Protein AF-A0A2N2MUX8-F1 (afdb_monomer_lite)

Sequence (63 aa):
MTPIKIIDSSLNLLAVLTNVVSPLVSEEINREHTASFKTVIDNDKSNYVTYQNIAEIESNYFN

Structure (mmCIF, N/CA/C/O backbone):
data_AF-A0A2N2MUX8-F1
#
_entry.id   AF-A0A2N2MUX8-F1
#
loop_
_atom_site.group_PDB
_atom_site.id
_atom_site.type_symbol
_atom_site.label_atom_id
_atom_site.label_alt_id
_atom_site.label_comp_id
_atom_site.label_asym_id
_atom_site.label_entity_id
_atom_site.label_seq_id
_atom_site.pdbx_PDB_ins_code
_atom_site.Cartn_x
_atom_site.Cartn_y
_atom_site.Cartn_z
_atom_site.occupancy
_atom_site.B_iso_or_equiv
_atom_site.auth_seq_id
_atom_site.auth_comp_id
_atom_site.auth_asym_id
_atom_site.auth_atom_id
_atom_site.pdbx_PDB_model_num
ATOM 1 N N . MET A 1 1 ? -8.408 0.311 -12.465 1.00 63.41 1 MET A N 1
ATOM 2 C CA . MET A 1 1 ? -7.279 0.684 -11.588 1.00 63.41 1 MET A CA 1
ATOM 3 C C . MET A 1 1 ? -7.012 -0.478 -10.660 1.00 63.41 1 MET A C 1
ATOM 5 O O . MET A 1 1 ? -7.976 -1.028 -10.136 1.00 63.41 1 MET A O 1
ATOM 9 N N . THR A 1 2 ? -5.752 -0.877 -10.512 1.00 74.94 2 THR A N 1
ATOM 10 C CA . THR A 1 2 ? -5.367 -1.965 -9.609 1.00 74.94 2 THR A CA 1
ATOM 11 C C . THR A 1 2 ? -5.426 -1.457 -8.161 1.00 74.94 2 THR A C 1
ATOM 13 O O . THR A 1 2 ? -4.837 -0.412 -7.880 1.00 74.94 2 THR A O 1
ATOM 16 N N . PRO A 1 3 ? -6.155 -2.125 -7.247 1.00 87.06 3 PRO A N 1
ATOM 17 C CA . PRO A 1 3 ? -6.144 -1.754 -5.836 1.00 87.06 3 PRO A CA 1
ATOM 18 C C . PRO A 1 3 ? -4.774 -2.048 -5.212 1.00 87.06 3 PRO A C 1
ATOM 20 O O . PRO A 1 3 ? -4.141 -3.044 -5.557 1.00 87.06 3 PRO A O 1
ATOM 23 N N . ILE A 1 4 ? -4.345 -1.211 -4.267 1.00 90.38 4 ILE A N 1
ATOM 24 C CA . ILE A 1 4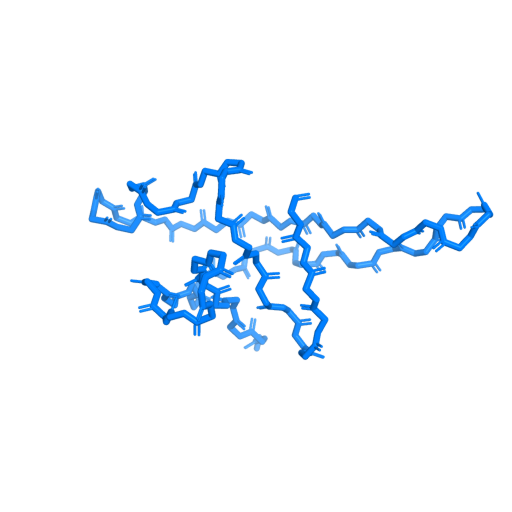 ? -3.127 -1.438 -3.474 1.00 90.38 4 ILE A CA 1
ATOM 25 C C . ILE A 1 4 ? -3.539 -2.043 -2.139 1.00 90.38 4 ILE A C 1
ATOM 27 O O . ILE A 1 4 ? -4.402 -1.488 -1.455 1.00 90.38 4 ILE A O 1
ATOM 31 N N . LYS A 1 5 ? -2.945 -3.172 -1.755 1.00 92.94 5 LYS A N 1
ATOM 32 C CA . LYS A 1 5 ? -3.178 -3.751 -0.427 1.00 92.94 5 LYS A CA 1
ATOM 33 C C . LYS A 1 5 ? -2.075 -3.304 0.518 1.00 92.94 5 LYS A C 1
ATOM 35 O O . LYS A 1 5 ? -0.918 -3.247 0.127 1.00 92.94 5 LYS A O 1
ATOM 40 N N . ILE A 1 6 ? -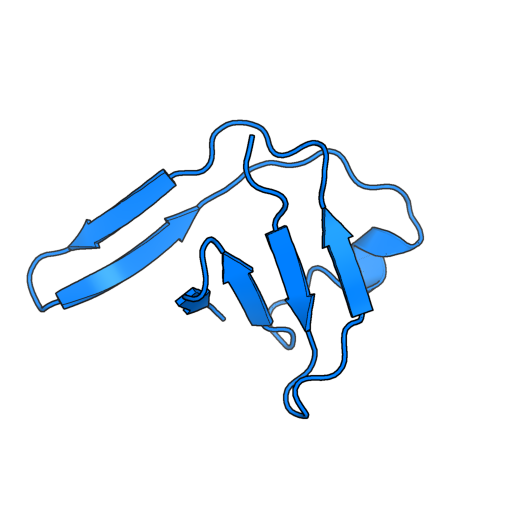2.438 -3.000 1.753 1.00 93.06 6 ILE A N 1
ATOM 41 C CA . ILE A 1 6 ? -1.493 -2.734 2.831 1.00 93.06 6 ILE A CA 1
ATOM 42 C C . ILE A 1 6 ? -1.486 -3.956 3.734 1.00 93.06 6 ILE A C 1
ATOM 44 O O . ILE A 1 6 ? -2.543 -4.351 4.235 1.00 93.06 6 ILE A O 1
ATOM 48 N N . ILE A 1 7 ? -0.313 -4.547 3.921 1.00 95.00 7 ILE A N 1
ATOM 49 C CA . ILE A 1 7 ? -0.112 -5.744 4.734 1.00 95.00 7 ILE A CA 1
ATOM 50 C C . ILE A 1 7 ? 0.961 -5.494 5.797 1.00 95.00 7 ILE A C 1
ATOM 52 O O . ILE A 1 7 ? 1.811 -4.619 5.631 1.00 95.00 7 ILE A O 1
ATOM 56 N N . ASP A 1 8 ? 0.922 -6.237 6.897 1.00 93.62 8 ASP A N 1
ATOM 57 C CA . ASP A 1 8 ? 1.985 -6.196 7.905 1.00 93.62 8 ASP A CA 1
ATOM 58 C C . ASP A 1 8 ? 3.181 -7.095 7.523 1.00 93.62 8 ASP A C 1
ATOM 60 O O . ASP A 1 8 ? 3.173 -7.808 6.516 1.00 93.62 8 ASP A O 1
ATOM 64 N N . SER A 1 9 ? 4.224 -7.096 8.356 1.00 90.12 9 SER A N 1
ATOM 65 C CA . SER A 1 9 ? 5.407 -7.955 8.187 1.00 90.12 9 SER A CA 1
ATOM 66 C C . SER A 1 9 ? 5.123 -9.458 8.316 1.00 90.12 9 SER A C 1
ATOM 68 O O . SER A 1 9 ? 5.954 -10.276 7.926 1.00 90.12 9 SER A O 1
ATOM 70 N N . SER A 1 10 ? 3.959 -9.828 8.851 1.00 93.00 10 SER A N 1
ATOM 71 C CA . SER A 1 10 ? 3.468 -11.206 8.943 1.00 93.00 10 SER A CA 1
ATOM 72 C C . SER A 1 10 ? 2.554 -11.580 7.767 1.00 93.00 10 SER A C 1
ATOM 74 O O . SER A 1 10 ? 1.969 -12.661 7.777 1.00 93.00 10 SER A O 1
ATOM 76 N N . LEU A 1 11 ? 2.461 -10.720 6.743 1.00 89.69 11 LEU A N 1
ATOM 77 C CA . LEU A 1 11 ? 1.621 -10.873 5.551 1.00 89.69 11 LEU A CA 1
ATOM 78 C C . LEU A 1 11 ? 0.110 -10.865 5.839 1.00 89.69 11 LEU A C 1
ATOM 80 O O . LEU A 1 11 ? -0.683 -11.341 5.023 1.00 89.69 11 LEU A O 1
ATOM 84 N N . ASN A 1 12 ? -0.314 -10.296 6.969 1.00 94.38 12 ASN A N 1
ATOM 85 C CA . ASN A 1 12 ? -1.730 -10.093 7.250 1.00 94.38 12 ASN A CA 1
ATOM 86 C C . ASN A 1 12 ? -2.238 -8.845 6.533 1.00 94.38 12 ASN A C 1
ATOM 88 O O . ASN A 1 12 ? -1.608 -7.789 6.570 1.00 94.38 12 ASN A O 1
ATOM 92 N N . LEU A 1 13 ? -3.421 -8.944 5.928 1.00 94.06 13 LEU A N 1
ATOM 93 C CA . LEU A 1 13 ? -4.078 -7.810 5.287 1.00 94.06 13 LEU A CA 1
ATOM 94 C C . LEU A 1 13 ? -4.590 -6.808 6.329 1.00 94.06 13 LEU A C 1
ATOM 96 O O . LEU A 1 13 ? -5.434 -7.152 7.153 1.00 94.06 13 LEU A O 1
ATOM 100 N N . LEU A 1 14 ? -4.133 -5.559 6.235 1.00 93.12 14 LEU A N 1
ATOM 101 C CA . LEU A 1 14 ? -4.559 -4.454 7.097 1.00 93.12 14 LEU A CA 1
ATOM 102 C C . LEU A 1 14 ? -5.572 -3.539 6.401 1.00 93.12 14 LEU A C 1
ATOM 104 O O . LEU A 1 14 ? -6.575 -3.151 6.994 1.00 93.12 14 LEU A O 1
ATOM 108 N N . ALA A 1 15 ? -5.323 -3.189 5.135 1.00 91.94 15 ALA A N 1
ATOM 109 C CA . ALA A 1 15 ? -6.194 -2.289 4.382 1.00 91.94 15 ALA A CA 1
ATOM 110 C C . ALA A 1 15 ? -6.151 -2.542 2.871 1.00 91.94 15 ALA A C 1
ATOM 112 O O . ALA A 1 15 ? -5.185 -3.077 2.333 1.00 91.94 15 ALA A O 1
ATOM 113 N N . VAL A 1 16 ? -7.199 -2.098 2.170 1.00 91.69 16 VAL A N 1
ATOM 114 C CA . VAL A 1 16 ? -7.261 -2.072 0.702 1.00 91.69 16 VAL A CA 1
ATOM 115 C C . VAL A 1 16 ? -7.544 -0.645 0.239 1.00 91.69 16 VAL A C 1
ATOM 117 O O . VAL A 1 16 ? -8.529 -0.027 0.651 1.00 91.69 16 VAL A O 1
ATOM 120 N N . LEU A 1 17 ? -6.675 -0.126 -0.624 1.00 89.94 17 LEU A N 1
ATOM 121 C CA . LEU A 1 17 ? -6.738 1.207 -1.212 1.00 89.94 17 LEU A CA 1
ATOM 122 C C . LEU A 1 17 ? -7.297 1.097 -2.635 1.00 89.94 17 LEU A C 1
ATOM 124 O O . LEU A 1 17 ? -6.634 0.594 -3.540 1.00 89.94 17 LEU A O 1
ATOM 128 N N . THR A 1 18 ? -8.534 1.552 -2.837 1.00 86.12 18 THR A N 1
ATOM 129 C CA . THR A 1 18 ? -9.245 1.436 -4.125 1.00 86.12 18 THR A CA 1
ATOM 130 C C . THR A 1 18 ? -9.231 2.724 -4.953 1.00 86.12 18 THR A C 1
ATOM 132 O O . THR A 1 18 ? -9.426 2.668 -6.163 1.00 86.12 18 THR A O 1
ATOM 135 N N . ASN A 1 19 ? -8.971 3.878 -4.328 1.00 83.56 19 ASN A N 1
ATOM 136 C CA . ASN A 1 19 ? -9.005 5.208 -4.955 1.00 83.56 19 ASN A CA 1
ATOM 137 C C . ASN A 1 19 ? -7.595 5.735 -5.254 1.00 83.56 19 ASN A C 1
ATOM 139 O O . ASN A 1 19 ? -7.239 6.858 -4.887 1.00 83.56 19 ASN A O 1
ATOM 143 N N . VAL A 1 20 ? -6.780 4.896 -5.893 1.00 80.88 20 VAL A N 1
ATOM 144 C CA . VAL A 1 20 ? -5.379 5.199 -6.189 1.00 80.88 20 VAL A CA 1
ATOM 145 C C . VAL A 1 20 ? -5.285 6.112 -7.411 1.00 80.88 20 VAL A C 1
ATOM 147 O O . VAL A 1 20 ? -5.628 5.726 -8.522 1.00 80.88 20 VAL A O 1
ATOM 150 N N . VAL A 1 21 ? -4.793 7.327 -7.209 1.00 76.81 21 VAL A N 1
ATOM 151 C CA . VAL A 1 21 ? -4.489 8.325 -8.233 1.00 76.81 21 VAL A CA 1
ATOM 152 C C . VAL A 1 21 ? -3.005 8.209 -8.599 1.00 76.81 21 VAL A C 1
ATOM 154 O O . VAL A 1 21 ? -2.135 8.339 -7.742 1.00 76.81 21 VAL A O 1
ATOM 157 N N . SER A 1 22 ? -2.711 7.988 -9.881 1.00 68.88 22 SER A N 1
ATOM 158 C CA . SER A 1 22 ? -1.342 7.939 -10.428 1.00 68.88 22 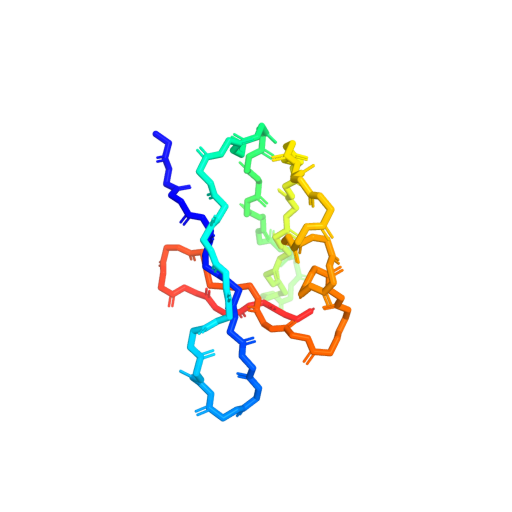SER A CA 1
ATOM 159 C C . SER A 1 22 ? -0.425 6.862 -9.815 1.00 68.88 22 SER A C 1
ATOM 161 O O . SER A 1 22 ? 0.592 7.219 -9.221 1.00 68.88 22 SER A O 1
ATOM 163 N N . PRO A 1 23 ? -0.735 5.558 -9.956 1.00 68.25 23 PRO A N 1
ATOM 164 C CA . PRO A 1 23 ? 0.239 4.519 -9.640 1.00 68.25 23 PRO A CA 1
ATOM 165 C C . PRO A 1 23 ? 1.394 4.581 -10.652 1.00 68.25 23 PRO A C 1
ATOM 167 O O . PRO A 1 23 ? 1.175 4.479 -11.859 1.00 68.25 23 PRO A O 1
ATOM 170 N N . LEU A 1 24 ? 2.613 4.769 -10.160 1.00 74.62 24 LEU A N 1
ATOM 171 C CA . LEU A 1 24 ? 3.849 4.685 -10.924 1.00 74.62 24 LEU A CA 1
ATOM 172 C C . LEU A 1 24 ? 4.720 3.607 -10.287 1.00 74.62 24 LEU A C 1
ATOM 174 O O . LEU A 1 24 ? 5.129 3.751 -9.140 1.00 74.62 24 LEU A O 1
ATOM 178 N N . VAL A 1 25 ? 5.004 2.545 -11.033 1.00 71.44 25 VAL A N 1
ATOM 179 C CA . VAL A 1 25 ? 6.094 1.618 -10.720 1.00 71.44 25 VAL A CA 1
ATOM 180 C C . VAL A 1 25 ? 7.175 1.886 -11.756 1.00 71.44 25 VAL A C 1
ATOM 182 O O . VAL A 1 25 ? 6.922 1.759 -12.954 1.00 71.44 25 VAL A O 1
ATOM 185 N N . SER A 1 26 ? 8.344 2.328 -11.309 1.00 75.62 26 SER A N 1
ATOM 186 C CA . SER A 1 26 ? 9.495 2.593 -12.168 1.00 75.62 26 SER A CA 1
ATOM 187 C C . SER A 1 26 ? 10.673 1.724 -11.760 1.00 75.62 26 SER A C 1
ATOM 189 O O . SER A 1 26 ? 10.943 1.547 -10.574 1.00 75.62 26 SER A O 1
ATOM 191 N N . GLU A 1 27 ? 11.385 1.209 -12.755 1.00 70.69 27 GLU A N 1
ATOM 192 C CA . GLU A 1 27 ? 12.667 0.538 -12.570 1.00 70.69 27 GLU A CA 1
ATOM 193 C C . GLU A 1 27 ? 13.791 1.563 -12.762 1.00 70.69 27 GLU A C 1
ATOM 195 O O . GLU A 1 27 ? 13.841 2.264 -13.777 1.00 70.69 27 GLU A O 1
ATOM 200 N N . GLU A 1 28 ? 14.681 1.665 -11.781 1.00 70.00 28 GLU A N 1
ATOM 201 C CA . GLU A 1 28 ? 15.865 2.513 -11.835 1.00 70.00 28 GLU A CA 1
ATOM 202 C C . GLU A 1 28 ? 17.120 1.719 -12.231 1.00 70.00 28 GLU A C 1
ATOM 204 O O . GLU A 1 28 ? 17.195 0.485 -12.170 1.00 70.00 28 GLU A O 1
ATOM 209 N N . ILE A 1 29 ? 18.151 2.456 -12.651 1.00 54.12 29 ILE A N 1
ATOM 210 C CA . ILE A 1 29 ? 19.459 1.895 -12.994 1.00 54.12 29 ILE A CA 1
ATOM 211 C C . ILE A 1 29 ? 20.026 1.236 -11.725 1.00 54.12 29 ILE A C 1
ATOM 213 O O . ILE A 1 29 ? 20.180 1.911 -10.715 1.00 54.12 29 ILE A O 1
ATOM 217 N N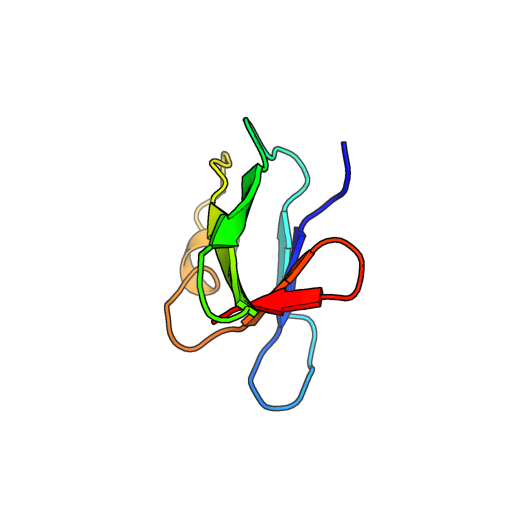 . ASN A 1 30 ? 20.350 -0.066 -11.806 1.00 72.81 30 ASN A N 1
ATOM 218 C CA . ASN A 1 30 ? 20.698 -1.013 -10.719 1.00 72.81 30 ASN A CA 1
ATOM 219 C C . ASN A 1 30 ? 19.575 -1.953 -10.239 1.00 72.81 30 ASN A C 1
ATOM 221 O O . ASN A 1 30 ? 19.790 -2.681 -9.271 1.00 72.81 30 ASN A O 1
ATOM 225 N N . ARG A 1 31 ? 18.441 -2.041 -10.954 1.00 68.94 31 ARG A N 1
ATOM 226 C CA . ARG A 1 31 ? 17.305 -2.937 -10.627 1.00 68.94 31 ARG A CA 1
ATOM 227 C C . ARG A 1 31 ? 16.567 -2.554 -9.341 1.00 68.94 31 ARG A C 1
ATOM 229 O O . ARG A 1 31 ? 15.868 -3.383 -8.754 1.00 68.94 31 ARG A O 1
ATOM 236 N N . GLU A 1 32 ? 16.722 -1.314 -8.898 1.00 77.81 32 GLU A N 1
ATOM 237 C CA . GLU A 1 32 ? 15.885 -0.759 -7.842 1.00 77.81 32 GLU A CA 1
ATOM 238 C C . GLU A 1 32 ? 14.482 -0.524 -8.411 1.00 77.81 32 GLU A C 1
ATOM 240 O O . GLU A 1 32 ? 14.325 0.058 -9.484 1.00 77.81 32 GLU A O 1
ATOM 245 N N . HIS A 1 33 ? 13.466 -1.059 -7.735 1.00 79.38 33 HIS A N 1
ATOM 246 C CA . HIS A 1 33 ? 12.072 -0.913 -8.137 1.00 79.38 33 HIS A CA 1
ATOM 247 C C . HIS A 1 33 ? 11.406 0.077 -7.190 1.00 79.38 33 HIS A C 1
ATOM 249 O O . HIS A 1 33 ? 11.188 -0.231 -6.019 1.00 79.38 33 HIS A O 1
ATOM 255 N N . THR A 1 34 ? 11.055 1.248 -7.710 1.00 81.81 34 THR A N 1
ATOM 256 C CA . THR A 1 34 ? 10.399 2.305 -6.943 1.00 81.81 34 THR A CA 1
ATOM 257 C C . THR A 1 34 ? 8.915 2.319 -7.282 1.00 81.81 34 THR A C 1
ATOM 259 O O . THR A 1 34 ? 8.534 2.446 -8.447 1.00 81.81 34 THR A O 1
ATOM 262 N N . ALA A 1 35 ? 8.059 2.219 -6.265 1.00 83.38 35 ALA A N 1
ATOM 263 C CA . ALA A 1 35 ? 6.624 2.433 -6.405 1.00 83.38 35 ALA A CA 1
ATOM 264 C C . ALA A 1 35 ? 6.213 3.763 -5.766 1.00 83.38 35 ALA A C 1
ATOM 266 O O . ALA A 1 35 ? 6.575 4.079 -4.637 1.00 83.38 35 ALA A O 1
ATOM 267 N N . SER A 1 36 ? 5.427 4.551 -6.488 1.00 84.75 36 SER A N 1
ATOM 268 C CA . SER A 1 36 ? 4.878 5.825 -6.037 1.00 84.75 36 SER A CA 1
ATOM 269 C C . SER A 1 36 ? 3.406 5.900 -6.404 1.00 84.75 36 SER A C 1
ATOM 271 O O . SER A 1 36 ? 3.023 5.655 -7.544 1.00 84.75 36 SER A O 1
ATOM 273 N N . PHE A 1 37 ? 2.559 6.253 -5.445 1.00 84.81 37 PHE A N 1
ATOM 274 C CA . PHE A 1 37 ? 1.128 6.397 -5.675 1.00 84.81 37 PHE A CA 1
ATOM 275 C C . PHE A 1 37 ? 0.550 7.517 -4.819 1.00 84.81 37 PHE A C 1
ATOM 277 O O . PHE A 1 37 ? 1.108 7.900 -3.791 1.00 84.81 37 PHE A O 1
ATOM 284 N N . LYS A 1 38 ? -0.598 8.046 -5.236 1.00 86.12 38 LYS A N 1
ATOM 285 C CA . LYS A 1 38 ? -1.429 8.928 -4.414 1.00 86.12 38 LYS A CA 1
ATOM 286 C C . LYS A 1 38 ? -2.757 8.234 -4.189 1.00 86.12 38 LYS A C 1
ATOM 288 O O . LYS A 1 38 ? -3.222 7.492 -5.040 1.00 86.12 38 LYS A O 1
ATOM 293 N N . THR A 1 39 ? -3.394 8.440 -3.052 1.00 86.44 39 THR A N 1
ATOM 294 C CA . THR A 1 39 ? -4.729 7.886 -2.806 1.00 86.44 39 THR A CA 1
ATOM 295 C C . THR A 1 39 ? -5.481 8.787 -1.848 1.00 86.44 39 THR A C 1
ATOM 297 O O . THR A 1 39 ? -4.876 9.479 -1.031 1.00 86.44 39 THR A O 1
ATOM 300 N N . VAL A 1 40 ? -6.807 8.766 -1.938 1.00 84.50 40 VAL A N 1
ATOM 301 C CA . VAL A 1 40 ? -7.669 9.340 -0.903 1.00 84.50 40 VAL A CA 1
ATOM 302 C C . VAL A 1 40 ? -7.975 8.238 0.105 1.00 84.50 40 VAL A C 1
ATOM 304 O O . VAL A 1 40 ? -8.424 7.158 -0.285 1.00 84.50 40 VAL A O 1
ATOM 307 N N . ILE A 1 41 ? -7.708 8.496 1.384 1.00 85.19 41 ILE A N 1
ATOM 308 C CA . ILE A 1 41 ? -7.947 7.559 2.487 1.00 85.1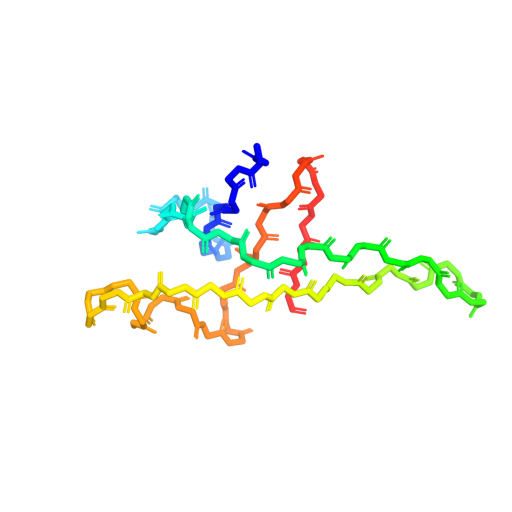9 41 ILE A CA 1
ATOM 309 C C . ILE A 1 41 ? -8.814 8.212 3.558 1.00 85.19 41 ILE A C 1
ATOM 311 O O . ILE A 1 41 ? -8.779 9.428 3.739 1.00 85.19 41 ILE A O 1
ATOM 315 N N . ASP A 1 42 ? -9.604 7.392 4.242 1.00 83.56 42 ASP A N 1
ATOM 316 C CA . ASP A 1 42 ? -10.318 7.778 5.456 1.00 83.56 42 ASP A CA 1
ATOM 317 C C . ASP A 1 42 ? -9.400 7.660 6.689 1.00 83.56 42 ASP A C 1
ATOM 319 O O . ASP A 1 42 ? -8.276 7.153 6.607 1.00 83.56 42 ASP A O 1
ATOM 323 N N . ASN A 1 43 ? -9.879 8.149 7.837 1.00 82.94 43 ASN A N 1
ATOM 324 C CA . ASN A 1 43 ? -9.129 8.135 9.098 1.00 82.94 43 ASN A CA 1
ATOM 325 C C . ASN A 1 43 ? -8.783 6.726 9.599 1.00 82.94 43 ASN A C 1
ATOM 327 O O . ASN A 1 43 ? -7.828 6.577 10.354 1.00 82.94 43 ASN A O 1
ATOM 331 N N . ASP A 1 44 ? -9.542 5.703 9.209 1.00 84.12 44 ASP A N 1
ATOM 332 C CA . ASP A 1 44 ? -9.273 4.335 9.646 1.00 84.12 44 ASP A CA 1
ATOM 333 C C . ASP A 1 44 ? -8.091 3.756 8.865 1.00 84.12 44 ASP A C 1
ATOM 335 O O . ASP A 1 44 ? -7.155 3.215 9.456 1.00 84.12 44 ASP A O 1
ATOM 339 N N . LYS A 1 45 ? -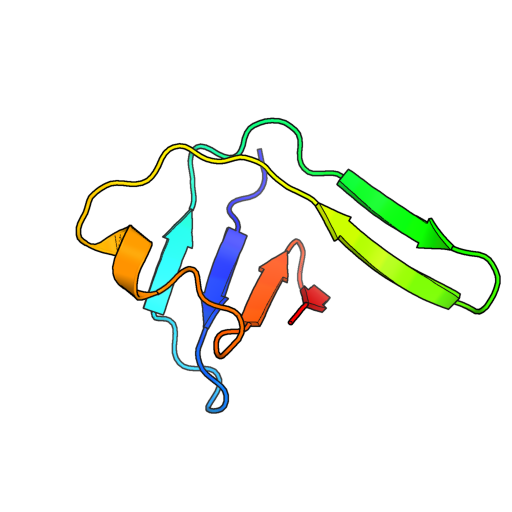8.083 3.934 7.535 1.00 84.12 45 LYS A N 1
ATOM 340 C CA . LYS A 1 45 ? -7.014 3.422 6.666 1.00 84.12 45 LYS A CA 1
ATOM 341 C C . LYS A 1 45 ? -5.697 4.179 6.823 1.00 84.12 45 LYS A C 1
ATOM 343 O O . LYS A 1 45 ? -4.644 3.586 6.593 1.00 84.12 45 LYS A O 1
ATOM 348 N N . SER A 1 46 ? -5.729 5.453 7.222 1.00 83.81 46 SER A N 1
ATOM 349 C CA . SER A 1 46 ? -4.514 6.255 7.428 1.00 83.81 46 SER A CA 1
ATOM 350 C C . SER A 1 46 ? -3.585 5.686 8.499 1.00 83.81 46 SER A C 1
ATOM 352 O O . SER A 1 46 ? -2.371 5.786 8.346 1.00 83.81 46 SER A O 1
ATOM 354 N N . ASN A 1 47 ? -4.124 4.991 9.505 1.00 87.69 47 ASN A N 1
ATOM 355 C CA . ASN A 1 47 ? -3.325 4.338 10.547 1.00 87.69 47 ASN A CA 1
ATOM 356 C C . ASN A 1 47 ? -2.450 3.195 10.014 1.00 87.69 47 ASN A C 1
ATOM 358 O O . ASN A 1 47 ? -1.462 2.829 10.647 1.00 87.69 47 ASN A O 1
ATOM 362 N N . TYR A 1 48 ? -2.801 2.627 8.857 1.00 88.75 48 TYR A N 1
ATOM 363 C CA . TYR A 1 48 ? -2.063 1.521 8.253 1.00 88.75 48 TYR A CA 1
ATOM 364 C C . TYR A 1 48 ? -1.088 1.988 7.164 1.00 88.75 48 TYR A C 1
ATOM 366 O O . TYR A 1 48 ? -0.148 1.264 6.851 1.00 88.75 48 TYR A O 1
ATOM 374 N N . VAL A 1 49 ? -1.243 3.190 6.604 1.00 86.00 49 VAL A N 1
ATOM 375 C CA . VAL A 1 49 ? -0.325 3.725 5.582 1.00 86.00 49 VAL A CA 1
ATOM 376 C C . VAL A 1 49 ? 0.901 4.336 6.269 1.00 86.00 49 VAL A C 1
ATOM 378 O O . VAL A 1 49 ? 1.001 5.545 6.458 1.00 86.00 49 VAL A O 1
ATOM 381 N N . THR A 1 50 ? 1.829 3.476 6.686 1.00 85.81 50 THR A N 1
ATOM 382 C CA . THR A 1 50 ? 3.069 3.853 7.381 1.00 85.81 50 THR A CA 1
ATOM 383 C C . THR A 1 50 ? 4.258 3.080 6.811 1.00 85.81 50 THR A C 1
ATOM 385 O O . THR A 1 50 ? 4.066 2.016 6.230 1.00 85.81 50 THR A O 1
ATOM 388 N N . TYR A 1 51 ? 5.482 3.565 7.046 1.00 84.50 51 TYR A N 1
ATOM 389 C CA . TYR A 1 51 ? 6.728 2.908 6.614 1.00 84.50 51 TYR A CA 1
ATOM 390 C C . TYR A 1 51 ? 6.957 1.516 7.237 1.00 84.50 51 TYR A C 1
ATOM 392 O O . TYR A 1 51 ? 7.867 0.794 6.848 1.00 84.50 51 TYR A O 1
ATOM 400 N N . GLN A 1 52 ? 6.178 1.130 8.250 1.00 88.19 52 GLN A N 1
ATOM 401 C CA . GLN A 1 52 ? 6.302 -0.184 8.890 1.00 88.19 52 GLN A CA 1
ATOM 402 C C . GLN A 1 52 ? 5.505 -1.270 8.161 1.00 88.19 52 GLN A C 1
ATOM 404 O O . GLN A 1 52 ? 5.752 -2.456 8.373 1.00 88.19 52 GLN A O 1
ATOM 409 N N . ASN A 1 53 ? 4.555 -0.866 7.317 1.00 90.75 53 ASN A N 1
ATOM 410 C CA . ASN A 1 53 ? 3.688 -1.771 6.581 1.00 90.75 53 ASN A CA 1
ATOM 411 C C . ASN A 1 53 ? 4.132 -1.859 5.122 1.00 90.75 53 ASN A C 1
ATOM 413 O O . ASN A 1 53 ? 4.835 -0.996 4.605 1.00 90.75 53 ASN A O 1
ATOM 417 N N . ILE A 1 54 ? 3.727 -2.935 4.466 1.00 92.88 54 ILE A N 1
ATOM 418 C CA . ILE A 1 54 ? 4.121 -3.268 3.104 1.00 92.88 54 ILE A CA 1
ATOM 419 C C . ILE A 1 54 ? 2.953 -2.939 2.176 1.00 92.88 54 ILE A C 1
ATOM 421 O O . ILE A 1 54 ? 1.815 -3.343 2.423 1.00 92.88 54 ILE A O 1
ATOM 425 N N . ALA A 1 55 ? 3.234 -2.228 1.091 1.00 91.50 55 ALA A N 1
ATOM 426 C CA . ALA A 1 55 ? 2.305 -2.042 -0.010 1.00 91.50 55 ALA A CA 1
ATOM 427 C C . ALA A 1 55 ? 2.463 -3.186 -1.022 1.00 91.50 55 ALA A C 1
ATOM 429 O O . ALA A 1 55 ? 3.518 -3.351 -1.632 1.00 91.50 55 ALA A O 1
ATOM 430 N N . GLU A 1 56 ? 1.403 -3.965 -1.226 1.00 90.81 56 GLU A N 1
ATOM 431 C CA . GLU A 1 56 ? 1.297 -4.941 -2.309 1.00 90.81 56 GLU A CA 1
ATOM 432 C C . GLU A 1 56 ? 0.642 -4.275 -3.526 1.00 90.81 56 GLU A C 1
ATOM 434 O O . GLU A 1 56 ? -0.518 -3.843 -3.477 1.00 90.81 56 GLU A O 1
ATOM 439 N N . ILE A 1 57 ? 1.386 -4.211 -4.629 1.00 87.44 57 ILE A N 1
ATOM 440 C CA . ILE A 1 57 ? 0.963 -3.626 -5.903 1.00 87.44 57 ILE A CA 1
ATOM 441 C C . ILE A 1 57 ? 1.252 -4.643 -7.005 1.00 87.44 57 ILE A C 1
ATOM 443 O O . ILE A 1 57 ? 2.405 -4.968 -7.268 1.00 87.44 57 ILE A O 1
ATOM 447 N N . GLU A 1 58 ? 0.208 -5.168 -7.650 1.00 84.06 58 GLU A N 1
ATOM 448 C CA . GLU A 1 58 ? 0.345 -6.117 -8.774 1.00 84.06 58 GLU A CA 1
ATOM 449 C C . GLU A 1 58 ? 1.233 -7.335 -8.449 1.00 84.06 58 GLU A C 1
ATOM 451 O O . GLU A 1 58 ? 2.003 -7.803 -9.280 1.00 84.06 58 GLU A O 1
ATOM 456 N N . SER A 1 59 ? 1.092 -7.883 -7.236 1.00 84.94 59 SER A N 1
ATOM 457 C CA . SER A 1 59 ? 1.899 -8.998 -6.697 1.00 84.94 59 SER A CA 1
ATOM 458 C C . SER A 1 59 ? 3.368 -8.668 -6.392 1.00 84.94 59 SER A C 1
ATOM 460 O O . SER A 1 59 ? 4.141 -9.575 -6.086 1.00 84.94 59 SER A O 1
ATOM 462 N N . ASN A 1 60 ? 3.750 -7.391 -6.436 1.00 85.38 60 ASN A N 1
ATOM 463 C CA . ASN A 1 60 ? 5.038 -6.891 -5.957 1.00 85.38 60 ASN A CA 1
ATOM 464 C C . ASN A 1 60 ? 4.869 -6.241 -4.580 1.00 85.38 60 ASN A C 1
ATOM 466 O O . ASN A 1 60 ? 3.820 -5.664 -4.294 1.00 85.38 60 ASN A O 1
ATOM 470 N N . TYR A 1 61 ? 5.903 -6.319 -3.745 1.00 89.12 61 TYR A N 1
ATOM 471 C CA . TYR A 1 61 ? 5.877 -5.861 -2.357 1.00 89.12 61 TYR A CA 1
ATOM 472 C C . TYR A 1 61 ? 6.876 -4.721 -2.164 1.00 89.12 61 TYR A C 1
ATOM 474 O O . TYR A 1 61 ? 8.055 -4.881 -2.475 1.00 89.12 61 TYR A O 1
ATOM 482 N N . PHE A 1 62 ? 6.400 -3.595 -1.637 1.00 87.19 62 PHE A N 1
ATOM 483 C CA . PHE A 1 62 ? 7.181 -2.376 -1.432 1.00 87.19 62 PHE A CA 1
ATOM 484 C C . PHE A 1 62 ? 7.063 -1.921 0.023 1.00 87.19 62 PHE A C 1
ATOM 486 O O . PHE A 1 62 ? 5.967 -1.949 0.585 1.00 87.19 62 PHE A O 1
ATOM 493 N N . ASN A 1 63 ? 8.177 -1.508 0.625 1.00 82.19 63 ASN A N 1
ATOM 494 C CA . ASN A 1 63 ? 8.226 -0.874 1.943 1.00 82.19 63 ASN A CA 1
ATOM 495 C C . ASN A 1 63 ? 8.752 0.554 1.799 1.00 82.19 63 ASN A C 1
ATOM 497 O O . ASN A 1 63 ? 9.712 0.721 1.013 1.00 82.19 63 ASN A O 1
#

Foldseek 3Di:
DFWKFKAAPVRHTQDIFDAKDDWDWDQDDPRDTDTDIDGDDDPRCVVRPDPRIWIQDPNDTHD

pLDDT: mean 83.83, std 8.38, range [54.12, 95.0]

Radius of gyration: 11.67 Å; chains: 1; bounding box: 31×20×24 Å

Secondary structure (DSSP, 8-state):
-PPEEEE-TT--EEEEE--EEEEEEEEPTTS-EEEEEEE---HHHHTT-STTSEEEETTEEE-